Protein AF-A0A923ZJ27-F1 (afdb_monomer)

Foldseek 3Di:
DPVVVLVVLLVVLVVLLVVLVVCVVVDVDPPVVSVVSNCVSVVSNVVSVVVVVVPPPD

Structure (mmCIF, N/CA/C/O backbone):
data_AF-A0A923ZJ27-F1
#
_entry.id   A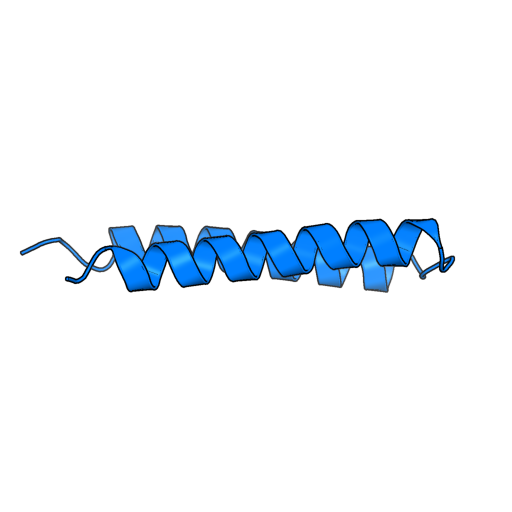F-A0A923ZJ27-F1
#
loop_
_atom_site.group_PDB
_atom_site.id
_atom_site.type_symbol
_atom_site.label_atom_id
_atom_site.label_alt_id
_atom_site.label_comp_id
_atom_site.label_asym_id
_atom_site.label_entity_id
_atom_site.label_seq_id
_atom_site.pdbx_PDB_ins_code
_atom_site.Cartn_x
_atom_site.Cartn_y
_atom_site.Cartn_z
_atom_site.occupancy
_atom_site.B_iso_or_equiv
_atom_site.auth_seq_id
_atom_site.auth_comp_id
_atom_site.auth_asym_id
_atom_site.auth_atom_id
_atom_site.pdbx_PDB_model_num
ATOM 1 N N . MET A 1 1 ? -26.712 -4.144 11.435 1.00 39.56 1 MET A N 1
ATOM 2 C CA . MET A 1 1 ? -25.844 -4.615 10.322 1.00 39.56 1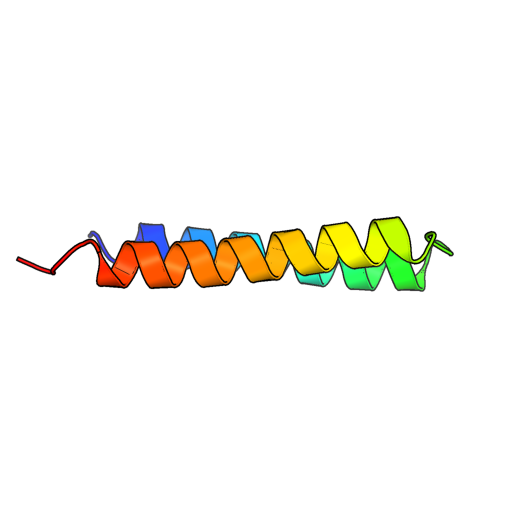 MET A CA 1
ATOM 3 C C . MET A 1 1 ? -24.594 -3.727 10.091 1.00 39.56 1 MET A C 1
ATOM 5 O O . MET A 1 1 ? -24.336 -3.326 8.965 1.00 39.56 1 MET A O 1
ATOM 9 N N . LYS A 1 2 ? -23.767 -3.407 11.110 1.00 50.75 2 LYS A N 1
ATOM 10 C CA . LYS A 1 2 ? -22.563 -2.544 10.933 1.00 50.75 2 LYS A CA 1
ATOM 11 C C . LYS A 1 2 ? -21.232 -3.310 10.742 1.00 50.75 2 LYS A C 1
ATOM 13 O O . LYS A 1 2 ? -20.252 -2.697 10.338 1.00 50.75 2 LYS A O 1
ATOM 18 N N . LYS A 1 3 ? -21.204 -4.637 10.953 1.00 50.62 3 LYS A N 1
ATOM 19 C CA . LYS A 1 3 ? -20.004 -5.498 10.803 1.00 50.62 3 LYS A CA 1
ATOM 20 C C . LYS A 1 3 ? -19.537 -5.687 9.346 1.00 50.62 3 LYS A C 1
ATOM 22 O O . LYS A 1 3 ? -18.340 -5.777 9.103 1.00 50.62 3 LYS A O 1
ATOM 27 N N . GLY A 1 4 ? -20.452 -5.686 8.370 1.00 57.81 4 GLY A N 1
ATOM 28 C CA . GLY A 1 4 ? -20.125 -6.00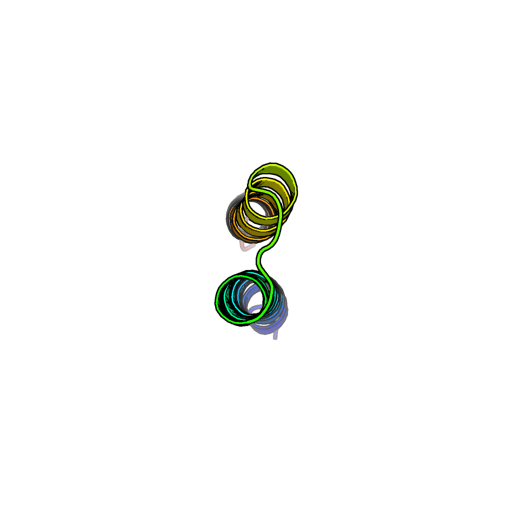7 6.968 1.00 57.81 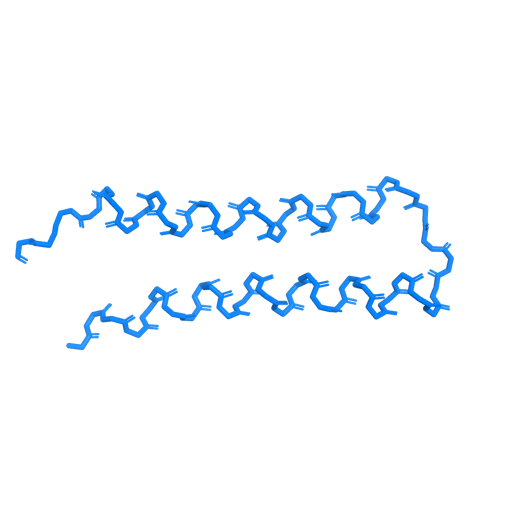4 GLY A CA 1
ATOM 29 C C . GLY A 1 4 ? -19.250 -4.974 6.244 1.00 57.81 4 GLY A C 1
ATOM 30 O O . GLY A 1 4 ? -18.481 -5.333 5.359 1.00 57.81 4 GLY A O 1
ATOM 31 N N . LYS A 1 5 ? -19.307 -3.694 6.641 1.00 62.91 5 LYS A N 1
ATOM 32 C CA . LYS A 1 5 ? -18.574 -2.611 5.954 1.00 62.91 5 LYS A CA 1
ATOM 33 C C . LYS A 1 5 ? -17.062 -2.668 6.215 1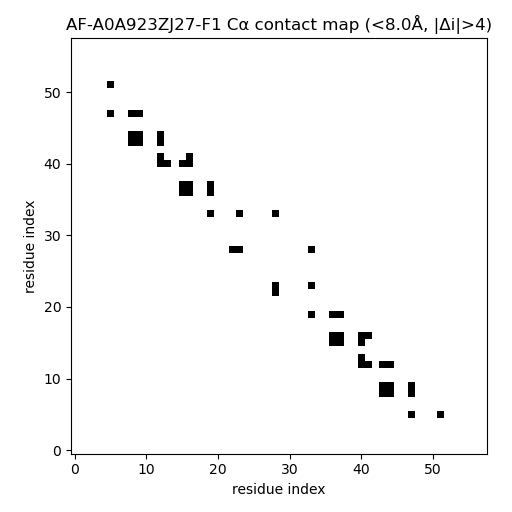.00 62.91 5 LYS A C 1
ATOM 35 O O . LYS A 1 5 ? -16.283 -2.329 5.333 1.00 62.91 5 LYS A O 1
ATOM 40 N N . ASN A 1 6 ? -16.654 -3.138 7.395 1.00 66.75 6 ASN A N 1
ATOM 41 C CA . ASN A 1 6 ? -15.238 -3.335 7.722 1.00 66.75 6 ASN A CA 1
ATOM 42 C C . ASN A 1 6 ? -14.660 -4.578 7.053 1.00 66.75 6 ASN A C 1
ATOM 44 O O . ASN A 1 6 ? -13.527 -4.547 6.580 1.00 66.75 6 ASN A O 1
ATOM 48 N N . LEU A 1 7 ? -15.455 -5.647 6.975 1.00 75.56 7 LEU A N 1
ATOM 49 C CA . LEU A 1 7 ? -15.047 -6.870 6.295 1.00 75.56 7 LEU A CA 1
ATOM 50 C C . LEU A 1 7 ? -14.811 -6.606 4.800 1.00 75.56 7 LEU A C 1
ATOM 52 O O . LEU A 1 7 ? -13.814 -7.062 4.258 1.00 75.56 7 LEU A O 1
ATOM 56 N N . LEU A 1 8 ? -15.641 -5.763 4.173 1.00 80.94 8 LEU A N 1
ATOM 57 C CA . LEU A 1 8 ? -15.428 -5.285 2.802 1.00 80.94 8 LEU A CA 1
ATOM 58 C C . LEU A 1 8 ? -14.089 -4.556 2.613 1.00 80.94 8 LEU A C 1
ATOM 60 O O . LEU A 1 8 ? -13.375 -4.861 1.665 1.00 80.94 8 LEU A O 1
ATOM 64 N N . LEU A 1 9 ? -13.708 -3.637 3.511 1.00 77.38 9 LEU A N 1
ATOM 65 C CA . LEU A 1 9 ? -12.418 -2.932 3.411 1.00 77.38 9 LEU A CA 1
ATOM 66 C C . LEU A 1 9 ? -11.219 -3.884 3.520 1.00 77.38 9 LEU A C 1
ATOM 68 O O . LEU A 1 9 ? -10.231 -3.717 2.809 1.00 77.38 9 LEU A O 1
ATOM 72 N N . ILE A 1 10 ? -11.314 -4.882 4.401 1.00 82.50 10 ILE A N 1
ATOM 73 C CA . ILE A 1 10 ? -10.276 -5.905 4.569 1.00 82.50 10 ILE A CA 1
ATOM 74 C C . ILE A 1 10 ? -10.171 -6.770 3.307 1.00 82.50 10 ILE A C 1
ATOM 76 O O . ILE A 1 10 ? -9.068 -7.001 2.820 1.00 82.50 10 ILE A O 1
ATOM 80 N N . VAL A 1 11 ? -11.307 -7.197 2.746 1.00 86.56 11 VAL A N 1
ATOM 81 C CA . VAL A 1 11 ? -11.361 -7.986 1.504 1.00 86.56 11 VAL A CA 1
ATOM 82 C C . VAL A 1 11 ? -10.772 -7.210 0.323 1.00 86.56 11 VAL A C 1
ATOM 84 O O . VAL A 1 11 ? -10.011 -7.779 -0.454 1.00 86.56 11 VAL A O 1
ATOM 87 N N . ILE A 1 12 ? -11.053 -5.908 0.214 1.00 86.56 12 ILE A N 1
ATOM 88 C CA . ILE A 1 12 ? -10.478 -5.042 -0.828 1.00 86.56 12 ILE A CA 1
ATOM 89 C C . ILE A 1 12 ? -8.952 -4.951 -0.683 1.00 86.56 12 ILE A C 1
ATOM 91 O O . ILE A 1 12 ? -8.239 -5.105 -1.671 1.00 86.56 12 ILE A O 1
ATOM 95 N N . GLY A 1 13 ? -8.438 -4.768 0.539 1.00 84.06 13 GLY A N 1
ATOM 96 C CA . GLY A 1 13 ? -6.992 -4.780 0.795 1.00 84.06 13 GLY A CA 1
ATOM 97 C C . GLY A 1 13 ? -6.336 -6.110 0.407 1.00 84.06 13 GLY A C 1
ATOM 98 O O . GLY A 1 13 ? -5.289 -6.122 -0.237 1.00 84.06 13 GLY A O 1
ATOM 99 N N . LEU A 1 14 ? -6.991 -7.233 0.720 1.00 87.06 14 LEU A N 1
ATOM 100 C CA . LEU A 1 14 ? -6.509 -8.575 0.380 1.00 87.06 14 LEU A CA 1
ATOM 101 C C . LEU A 1 14 ? -6.478 -8.826 -1.138 1.00 87.06 14 LEU A C 1
ATOM 103 O O . LEU A 1 14 ? -5.535 -9.431 -1.651 1.00 87.06 14 LEU A O 1
ATOM 107 N N . LEU A 1 15 ? -7.495 -8.345 -1.859 1.00 88.06 15 LEU A N 1
ATOM 108 C CA . LEU A 1 15 ? -7.586 -8.429 -3.319 1.00 88.06 15 LEU A CA 1
ATOM 109 C C . LEU A 1 15 ? -6.472 -7.635 -4.000 1.00 88.06 15 LEU A C 1
ATOM 111 O O . LEU A 1 15 ? -5.844 -8.143 -4.927 1.00 88.06 15 LEU A O 1
ATOM 115 N N . ILE A 1 16 ? -6.185 -6.426 -3.513 1.00 87.00 16 ILE A N 1
ATOM 116 C CA . ILE A 1 16 ? -5.101 -5.587 -4.038 1.00 87.00 16 ILE A CA 1
ATOM 117 C C . ILE A 1 16 ? -3.757 -6.307 -3.884 1.00 87.00 16 ILE A C 1
ATOM 119 O O . ILE A 1 16 ? -3.035 -6.456 -4.868 1.00 87.00 16 ILE A O 1
ATOM 123 N N . ILE A 1 17 ? -3.459 -6.849 -2.697 1.00 87.56 17 ILE A N 1
ATOM 124 C CA . ILE A 1 17 ? -2.209 -7.589 -2.448 1.00 87.56 17 ILE 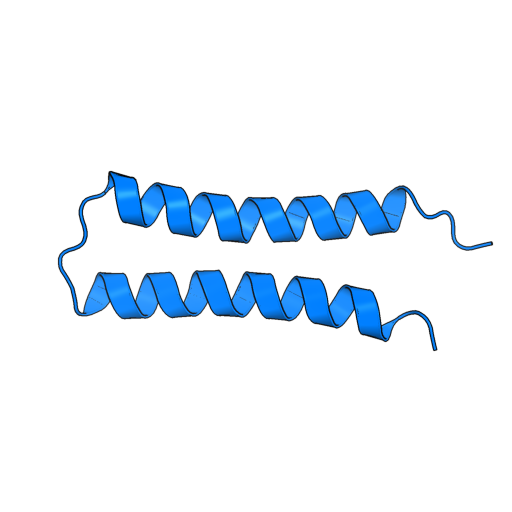A CA 1
ATOM 125 C C . ILE A 1 17 ? -2.123 -8.835 -3.336 1.00 87.56 17 ILE A C 1
ATOM 127 O O . ILE A 1 17 ? -1.097 -9.083 -3.966 1.00 87.56 17 ILE A O 1
ATOM 131 N N . SER A 1 18 ? -3.207 -9.606 -3.428 1.00 87.38 18 SER A N 1
ATOM 132 C CA . SER A 1 18 ? -3.228 -10.839 -4.224 1.00 87.38 18 SER A CA 1
ATOM 133 C C . SER A 1 18 ? -3.030 -10.548 -5.713 1.00 87.38 18 SER A C 1
ATOM 135 O O . SER A 1 18 ? -2.211 -11.194 -6.362 1.00 87.38 18 SER A O 1
ATOM 137 N N . SER A 1 19 ? -3.710 -9.525 -6.241 1.00 85.25 19 SER A N 1
ATOM 138 C CA . SER A 1 19 ? -3.541 -9.081 -7.629 1.00 85.25 19 SER A CA 1
ATOM 139 C C . SER A 1 19 ? -2.122 -8.580 -7.912 1.00 85.25 19 SER A C 1
ATOM 141 O O . SER A 1 19 ? -1.570 -8.900 -8.960 1.00 85.25 19 SER A O 1
ATOM 143 N N . SER A 1 20 ? -1.493 -7.888 -6.955 1.00 82.00 20 SER A N 1
ATOM 144 C CA . SER A 1 20 ? -0.103 -7.436 -7.052 1.00 82.00 20 SER A CA 1
ATOM 145 C C . SER A 1 20 ? 0.878 -8.599 -7.148 1.00 82.00 20 SER A C 1
ATOM 147 O O . SER A 1 20 ? 1.814 -8.537 -7.940 1.00 82.00 20 SER A O 1
ATOM 149 N N . GLN A 1 21 ? 0.684 -9.653 -6.349 1.00 83.75 21 GLN A N 1
ATOM 150 C CA . GLN A 1 21 ? 1.566 -10.823 -6.369 1.00 83.75 21 GLN A CA 1
ATOM 151 C C . GLN A 1 21 ? 1.415 -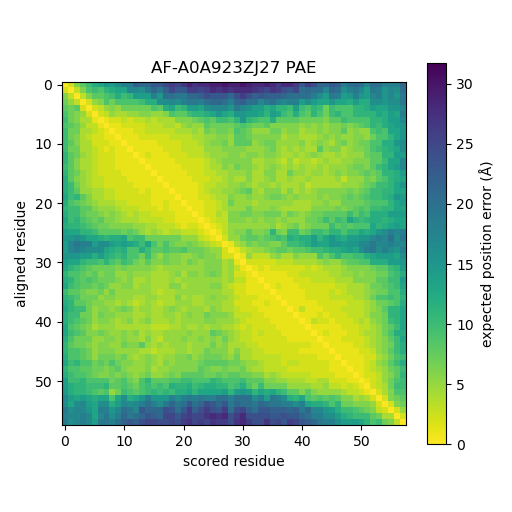11.623 -7.664 1.00 83.75 21 GLN A C 1
ATOM 153 O O . GLN A 1 21 ? 2.410 -12.063 -8.233 1.00 83.75 21 GLN A O 1
ATOM 158 N N . ILE A 1 22 ? 0.185 -11.760 -8.167 1.00 86.31 22 ILE A N 1
ATOM 159 C CA . ILE A 1 22 ? -0.073 -12.399 -9.461 1.00 86.31 22 ILE A CA 1
ATOM 160 C C . ILE A 1 22 ? 0.569 -11.565 -10.575 1.00 86.31 22 ILE A C 1
ATOM 162 O O . ILE A 1 22 ? 1.339 -12.093 -11.370 1.00 86.31 22 ILE A O 1
ATOM 166 N N . ALA A 1 23 ? 0.330 -10.252 -10.604 1.00 82.88 23 ALA A N 1
ATOM 167 C CA . ALA A 1 23 ? 0.913 -9.369 -11.609 1.00 82.88 23 ALA A CA 1
ATOM 168 C C . ALA A 1 23 ? 2.449 -9.384 -11.574 1.00 82.88 23 ALA A C 1
ATOM 170 O O . ALA A 1 23 ? 3.061 -9.467 -12.631 1.00 82.88 23 ALA A O 1
ATOM 171 N N . GLY A 1 24 ? 3.070 -9.380 -10.391 1.00 81.50 24 GLY A N 1
ATOM 172 C CA . GLY A 1 24 ? 4.528 -9.449 -10.240 1.00 81.50 24 GLY A CA 1
ATOM 173 C C . GLY A 1 24 ? 5.147 -10.794 -10.641 1.00 81.50 24 GLY A C 1
ATOM 174 O O . GLY A 1 24 ? 6.324 -10.844 -10.983 1.00 81.50 24 GLY A O 1
ATOM 175 N N . HIS A 1 25 ? 4.367 -11.879 -10.639 1.00 80.12 25 HIS A N 1
ATOM 176 C CA . HIS A 1 25 ? 4.826 -13.186 -11.114 1.00 80.12 25 HIS A CA 1
ATOM 177 C C . HIS A 1 25 ? 4.867 -13.268 -12.650 1.00 80.12 25 HIS A C 1
ATOM 179 O O . HIS A 1 25 ? 5.748 -13.914 -13.211 1.00 80.12 25 HIS A O 1
ATOM 185 N N . TYR A 1 26 ? 3.919 -12.623 -13.340 1.00 79.38 26 TYR A N 1
ATOM 186 C CA . TYR A 1 26 ? 3.810 -12.675 -14.807 1.00 79.38 26 TYR A CA 1
ATOM 187 C C . TYR A 1 26 ? 4.468 -11.490 -15.519 1.00 79.38 26 TYR A C 1
ATOM 189 O O . TYR A 1 26 ? 4.926 -11.621 -16.652 1.00 79.38 26 TYR A O 1
ATOM 197 N N . LEU A 1 27 ? 4.522 -10.332 -14.870 1.00 75.69 27 LEU A N 1
ATOM 198 C CA . LEU A 1 27 ? 5.143 -9.123 -15.384 1.00 75.69 27 LEU A CA 1
ATOM 199 C C . LEU A 1 27 ? 6.344 -8.824 -14.499 1.00 75.69 27 LEU A C 1
ATOM 201 O O . LEU A 1 27 ? 6.212 -8.715 -13.282 1.00 75.69 27 LEU A O 1
ATOM 205 N N . LYS A 1 28 ? 7.521 -8.675 -15.114 1.00 72.81 28 LYS A N 1
ATOM 206 C CA . LYS A 1 28 ? 8.748 -8.248 -14.433 1.00 72.81 28 LYS A CA 1
ATOM 207 C C . LYS A 1 28 ? 8.602 -6.766 -14.073 1.00 72.81 28 LYS A C 1
ATOM 209 O O . LYS A 1 28 ? 9.106 -5.885 -14.762 1.00 72.81 28 LYS A O 1
ATOM 214 N N . MET A 1 29 ? 7.780 -6.511 -13.059 1.00 71.62 29 MET A N 1
ATOM 215 C CA . MET A 1 29 ? 7.441 -5.187 -12.562 1.00 71.62 29 MET A CA 1
ATOM 216 C C . MET A 1 29 ? 8.664 -4.597 -11.857 1.00 71.62 29 MET A C 1
ATOM 218 O O . MET A 1 29 ? 9.353 -5.321 -11.137 1.00 71.62 29 MET A O 1
ATOM 222 N N . PRO A 1 30 ? 8.936 -3.296 -12.023 1.00 82.56 30 PRO A N 1
ATOM 223 C CA . PRO A 1 30 ? 9.995 -2.634 -11.275 1.00 82.56 30 PRO A CA 1
ATOM 224 C C . PRO A 1 30 ? 9.695 -2.686 -9.770 1.00 82.56 30 PRO A C 1
ATOM 226 O O . PRO A 1 30 ? 8.548 -2.493 -9.355 1.00 82.56 30 PRO A O 1
ATOM 229 N N . ASP A 1 31 ? 10.728 -2.898 -8.951 1.00 81.12 31 ASP A N 1
ATOM 230 C CA . ASP A 1 31 ? 10.618 -3.087 -7.495 1.00 81.12 31 ASP A CA 1
ATOM 231 C C . ASP A 1 31 ? 9.844 -1.963 -6.793 1.00 81.12 31 ASP A C 1
ATOM 233 O O . ASP A 1 31 ? 9.102 -2.200 -5.839 1.00 81.12 31 ASP A O 1
ATOM 237 N N . LEU A 1 32 ? 9.947 -0.739 -7.319 1.00 85.62 32 LEU A N 1
ATOM 238 C CA . LEU A 1 32 ? 9.211 0.426 -6.833 1.00 85.62 32 LEU A CA 1
ATOM 239 C C . LEU A 1 32 ? 7.689 0.246 -6.951 1.00 85.62 32 LEU A C 1
ATOM 241 O O . LEU A 1 32 ? 6.955 0.559 -6.017 1.00 85.62 32 LEU A O 1
ATOM 245 N N . VAL A 1 33 ? 7.205 -0.269 -8.086 1.00 85.19 33 VAL A N 1
ATOM 246 C CA . VAL A 1 33 ? 5.767 -0.453 -8.335 1.00 85.19 33 VAL A CA 1
ATOM 247 C C . VAL A 1 33 ? 5.223 -1.569 -7.450 1.00 85.19 33 VAL A C 1
ATOM 249 O O . VAL A 1 33 ? 4.192 -1.377 -6.808 1.00 85.19 33 VAL A O 1
ATOM 252 N N . SER A 1 34 ? 5.947 -2.686 -7.338 1.00 82.50 34 SER A N 1
ATOM 253 C CA . SER A 1 34 ? 5.594 -3.775 -6.419 1.00 82.50 34 SER A CA 1
ATOM 254 C C . SER A 1 34 ? 5.548 -3.297 -4.965 1.00 82.50 34 SER A C 1
ATOM 256 O O . SER A 1 34 ? 4.592 -3.596 -4.250 1.00 82.50 34 SER A O 1
ATOM 258 N N . GLY A 1 35 ? 6.526 -2.490 -4.542 1.00 86.56 35 GLY A N 1
ATOM 259 C CA . GLY A 1 35 ? 6.577 -1.910 -3.200 1.00 86.56 35 GLY A CA 1
ATOM 260 C C . GLY A 1 35 ? 5.408 -0.967 -2.903 1.00 86.56 35 GLY A C 1
ATOM 261 O O . GLY A 1 35 ? 4.788 -1.080 -1.846 1.00 86.56 35 GLY A O 1
ATOM 262 N N . ILE A 1 36 ? 5.052 -0.078 -3.839 1.00 89.44 36 ILE A N 1
ATOM 263 C CA . ILE A 1 36 ? 3.900 0.828 -3.690 1.00 89.44 36 ILE A CA 1
ATOM 264 C C . ILE A 1 36 ? 2.594 0.033 -3.594 1.00 89.44 36 ILE A C 1
ATOM 266 O O . ILE A 1 36 ? 1.748 0.346 -2.758 1.00 89.44 36 ILE A O 1
ATOM 270 N N . LEU A 1 37 ? 2.428 -1.009 -4.411 1.00 85.88 37 LEU A N 1
ATOM 271 C CA . LEU A 1 37 ? 1.200 -1.802 -4.453 1.00 85.88 37 LEU A CA 1
ATOM 272 C C . LEU A 1 37 ? 1.023 -2.651 -3.178 1.00 85.88 37 LEU A C 1
ATOM 274 O O . LEU A 1 37 ? -0.068 -2.687 -2.602 1.00 85.88 37 LEU A O 1
ATOM 278 N N . MET A 1 38 ? 2.111 -3.243 -2.669 1.00 86.12 38 MET A N 1
ATOM 279 C CA . MET A 1 38 ? 2.136 -3.902 -1.356 1.00 86.12 38 MET A CA 1
ATOM 280 C C . MET A 1 38 ? 1.872 -2.915 -0.216 1.00 86.12 38 MET A C 1
ATOM 282 O O . MET A 1 38 ? 1.026 -3.171 0.643 1.00 86.12 38 MET A O 1
ATOM 286 N N . GLY A 1 39 ? 2.556 -1.768 -0.222 1.00 88.94 39 GLY A N 1
ATOM 287 C CA . GLY A 1 39 ? 2.399 -0.720 0.783 1.00 88.94 39 GLY A CA 1
ATOM 288 C C . GLY A 1 39 ? 0.978 -0.158 0.828 1.00 88.94 39 GLY A C 1
ATOM 289 O O . GLY A 1 39 ? 0.425 0.016 1.912 1.00 88.94 39 GLY A O 1
ATOM 290 N N . ALA A 1 40 ? 0.343 0.047 -0.329 1.00 89.00 40 ALA A N 1
ATOM 291 C CA . ALA A 1 40 ? -1.047 0.486 -0.426 1.00 89.00 40 ALA A CA 1
ATOM 292 C C . ALA A 1 40 ? -2.023 -0.557 0.144 1.00 89.00 40 ALA A C 1
ATOM 294 O O . ALA A 1 40 ? -2.932 -0.201 0.895 1.00 89.00 40 ALA A O 1
ATOM 295 N N . GLY A 1 41 ? -1.817 -1.846 -0.151 1.00 86.12 41 GLY A N 1
ATOM 296 C CA . GLY A 1 41 ? -2.637 -2.932 0.393 1.00 86.12 41 GLY A CA 1
ATOM 297 C C . GLY A 1 41 ? -2.544 -3.048 1.919 1.00 86.12 41 GLY A C 1
ATOM 298 O O . GLY A 1 41 ? -3.567 -3.100 2.609 1.00 86.12 41 GLY A O 1
ATOM 299 N N . ILE A 1 42 ? -1.321 -3.016 2.459 1.00 88.56 42 ILE A N 1
ATOM 300 C CA . ILE A 1 42 ? -1.065 -3.075 3.907 1.00 88.56 42 ILE A CA 1
ATOM 301 C C . ILE A 1 42 ? -1.581 -1.807 4.598 1.00 88.56 42 ILE A C 1
ATOM 303 O O . ILE A 1 42 ? -2.257 -1.887 5.625 1.00 88.56 42 ILE A O 1
ATOM 307 N N . GLY A 1 43 ? -1.320 -0.635 4.016 1.00 90.38 43 GLY A N 1
ATOM 308 C CA . GLY A 1 43 ? -1.791 0.650 4.524 1.00 90.38 43 GLY A CA 1
ATOM 309 C C . GLY A 1 43 ? -3.314 0.705 4.622 1.00 90.38 43 GLY A C 1
ATOM 310 O O . GLY A 1 43 ? -3.847 1.140 5.642 1.00 90.38 43 GLY A O 1
ATOM 311 N N . LEU A 1 44 ? -4.028 0.180 3.621 1.00 85.56 44 LEU A N 1
ATOM 312 C CA . LEU A 1 44 ? -5.489 0.106 3.634 1.00 85.56 44 LEU A CA 1
ATOM 313 C C . LEU A 1 44 ? -6.017 -0.843 4.725 1.00 85.56 44 LEU A C 1
ATOM 315 O O . LEU A 1 44 ? -7.001 -0.522 5.398 1.00 85.56 44 LEU A O 1
ATOM 319 N N . MET A 1 45 ? -5.349 -1.979 4.950 1.00 82.62 45 MET A N 1
ATOM 320 C CA . MET A 1 45 ? -5.669 -2.895 6.053 1.00 82.62 45 MET A CA 1
ATOM 321 C C . MET A 1 45 ? -5.479 -2.234 7.423 1.00 82.62 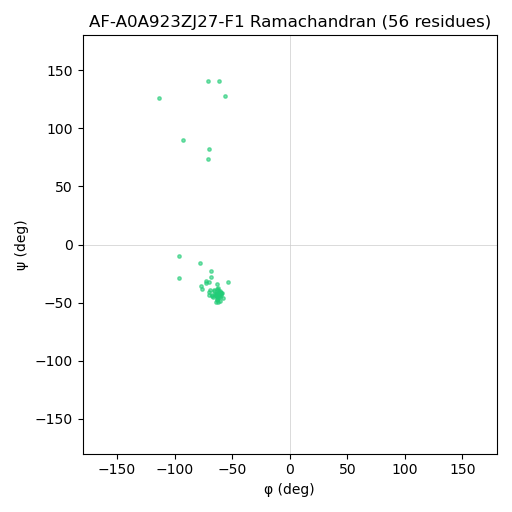45 MET A C 1
ATOM 323 O O . MET A 1 45 ? -6.393 -2.261 8.251 1.00 82.62 45 MET A O 1
ATOM 327 N N . ILE A 1 46 ? -4.326 -1.601 7.651 1.00 87.06 46 ILE A N 1
ATOM 328 C CA . ILE A 1 46 ? -4.014 -0.901 8.905 1.00 87.06 46 ILE A CA 1
ATOM 329 C C . ILE A 1 46 ? -5.001 0.247 9.131 1.00 87.06 46 ILE A C 1
ATOM 331 O O . ILE A 1 46 ? -5.542 0.393 10.228 1.00 87.06 46 ILE A O 1
ATOM 335 N N . 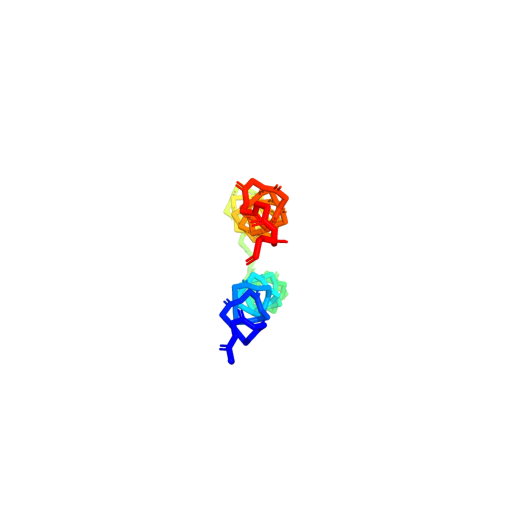PHE A 1 47 ? -5.309 1.020 8.088 1.00 85.50 47 PHE A N 1
ATOM 336 C CA . PHE A 1 47 ? -6.294 2.095 8.149 1.00 85.50 47 PHE A CA 1
ATOM 337 C C . PHE A 1 47 ? -7.692 1.578 8.514 1.00 85.50 47 PHE A C 1
ATOM 339 O O . PHE A 1 47 ? -8.387 2.193 9.323 1.00 85.50 47 PHE A O 1
ATOM 346 N N . SER A 1 48 ? -8.100 0.423 7.980 1.00 79.81 48 SER A N 1
ATOM 347 C CA . SER A 1 48 ? -9.372 -0.222 8.330 1.00 79.81 48 SER A CA 1
ATOM 348 C C . SER A 1 48 ? -9.428 -0.619 9.811 1.00 79.81 48 SER A C 1
ATOM 350 O O . SER A 1 48 ? -10.420 -0.350 10.494 1.00 79.81 48 SER A O 1
ATOM 352 N N . LEU A 1 49 ? -8.339 -1.189 10.340 1.00 82.62 49 LEU A N 1
ATOM 353 C CA . LEU A 1 49 ? -8.227 -1.575 11.750 1.00 82.62 49 LEU A CA 1
ATOM 354 C C . LEU A 1 49 ? -8.211 -0.356 12.684 1.00 82.62 49 LEU A C 1
ATOM 356 O O . LEU A 1 49 ? -8.923 -0.338 13.690 1.00 82.62 49 LEU A O 1
ATOM 360 N N . LEU A 1 50 ? -7.465 0.693 12.331 1.00 85.19 50 LEU A N 1
ATOM 361 C CA . LEU A 1 50 ? -7.455 1.967 13.056 1.00 85.19 50 LEU A CA 1
ATOM 362 C C . LEU A 1 50 ? -8.841 2.607 13.067 1.00 85.19 50 LEU A C 1
ATOM 364 O O . LEU A 1 50 ? -9.321 3.016 14.121 1.00 85.19 50 LEU A O 1
ATOM 368 N N . ARG A 1 51 ? -9.530 2.630 11.921 1.00 76.94 51 ARG A N 1
ATOM 369 C CA . ARG A 1 51 ? -10.901 3.142 11.811 1.00 76.94 51 ARG A CA 1
ATOM 370 C C . ARG A 1 51 ? -11.893 2.321 12.635 1.00 76.94 51 ARG A C 1
ATOM 372 O O . ARG A 1 51 ? -12.838 2.890 13.175 1.00 76.94 51 ARG A O 1
ATOM 379 N N . GLN A 1 52 ? -11.680 1.009 12.760 1.00 72.88 52 GLN A N 1
ATOM 380 C CA . GLN A 1 52 ? -12.471 0.153 13.644 1.00 72.88 52 GLN A CA 1
ATOM 381 C C . GLN A 1 52 ? -12.271 0.521 15.113 1.00 72.88 52 GLN A C 1
ATOM 383 O O . GLN A 1 52 ? -13.242 0.586 15.855 1.00 72.88 52 GLN A O 1
ATOM 388 N N . LYS A 1 53 ? -11.027 0.779 15.526 1.00 68.69 53 LYS A N 1
ATOM 389 C CA . LYS A 1 53 ? -10.713 1.155 16.907 1.00 68.69 53 LYS A CA 1
ATOM 390 C C . LYS A 1 53 ? -11.155 2.585 17.242 1.00 68.69 53 LYS A C 1
ATOM 392 O O . LYS A 1 53 ? -11.582 2.836 18.362 1.00 68.69 53 LYS A O 1
ATOM 397 N N . LEU A 1 54 ? -11.109 3.495 16.266 1.00 69.25 54 LEU A N 1
ATOM 398 C CA . LEU A 1 54 ? -11.559 4.891 16.377 1.00 69.25 54 LEU A CA 1
ATOM 399 C C . LEU A 1 54 ? -13.080 5.071 16.297 1.00 69.25 54 LEU A C 1
ATOM 401 O O . LEU A 1 54 ? -13.577 6.131 16.667 1.00 69.25 54 LEU A O 1
ATOM 405 N N . ARG A 1 55 ? -13.839 4.071 15.830 1.00 57.50 55 ARG A N 1
ATOM 406 C CA . ARG A 1 55 ? -15.285 3.999 16.073 1.00 57.50 55 ARG A CA 1
ATOM 407 C C . ARG A 1 55 ? -15.519 3.166 17.334 1.00 57.50 55 ARG A C 1
ATOM 409 O O . ARG A 1 55 ? -15.684 1.951 17.206 1.00 57.50 55 ARG A O 1
ATOM 416 N N . PRO A 1 56 ? -15.565 3.774 18.536 1.00 56.38 56 PRO A N 1
ATOM 417 C CA . PRO A 1 56 ? -16.041 3.055 19.702 1.00 56.38 56 PRO A CA 1
ATOM 418 C C . PRO A 1 56 ? -17.445 2.533 19.392 1.00 56.38 56 PRO A C 1
ATOM 420 O O . PRO A 1 56 ? -18.315 3.247 18.885 1.00 56.38 56 PRO A O 1
ATOM 423 N N . ASN A 1 57 ? -17.610 1.236 19.607 1.00 54.81 57 ASN A N 1
ATOM 424 C CA . ASN A 1 57 ? -18.879 0.546 19.514 1.00 54.81 57 ASN A CA 1
ATOM 425 C C . ASN A 1 57 ? -19.749 0.996 20.701 1.00 54.81 57 ASN A C 1
ATOM 427 O O . ASN A 1 57 ? -19.750 0.318 21.724 1.00 54.81 57 ASN A O 1
ATOM 431 N N . CYS A 1 58 ? -20.409 2.154 20.570 1.00 47.22 58 CYS A N 1
ATOM 432 C CA . CYS A 1 58 ? -21.616 2.489 21.331 1.00 47.22 58 CYS A CA 1
ATOM 433 C C . CYS A 1 58 ? -22.819 1.778 20.705 1.00 47.22 58 CYS A C 1
ATOM 435 O O . CYS A 1 58 ? -22.973 1.862 19.456 1.00 47.22 58 CYS A O 1
#

pLDDT: mean 77.94, std 12.18, range [39.56, 90.38]

Sequence (58 aa):
MKKGKNLLLIVIGLLIISSSQIAGHYLKMPDLVSGILMGAGIGLMIFSLLRQKLRPNC

Secondary structure (DSSP, 8-state):
--SHHHHHHHHHHHHHHHHHHHHHHHS---HHHHHHHHHHHHHHHHHHHHHHHHS---

Radius of gyration: 13.98 Å; Cα contacts (8 Å, |Δi|>4): 27; chains: 1; bounding box: 36×18×37 Å

Nearest PDB structures (foldseek):
  2f66-assembly3_D  TM=7.633E-01  e=9.191E+00  Saccharomyces cerevisiae

Solvent-accessible surface area (backbone atoms only — not comparable to full-atom values): 3292 Å² total; per-residue (Å²): 136,76,69,62,65,58,53,49,47,44,52,52,20,50,49,47,37,51,51,47,54,54,46,52,73,78,37,93,61,56,68,69,60,54,48,53,45,45,48,52,19,52,49,44,38,53,50,50,52,49,52,52,66,72,48,73,89,124

Mean predicted aligned error: 7.69 Å